Protein AF-A0A530B2F8-F1 (afdb_monomer_lite)

Foldseek 3Di:
DKFQWQDPPTDHLDDQDVVRDFAFAADAPPGQWTAGAPPPRLIIDGQQVDWDQQVNDTDRSVPDDPPSPHDHDDTDPDPPRQSVVNNRPRDPDDDDDDLDHDDPVVQVVQCVVPDDDEDEDPDDDDFFDADPPPFDWADDPPDQWTWHHYPNWIFTAHPVRNTGSGTDD

Radius of gyration: 18.22 Å; chains: 1; bounding box: 31×32×55 Å

Structure (mmCIF, N/CA/C/O backbone):
data_AF-A0A530B2F8-F1
#
_entry.id   AF-A0A530B2F8-F1
#
loop_
_atom_site.group_PDB
_atom_site.id
_atom_site.type_symbol
_atom_site.label_atom_id
_atom_site.label_alt_id
_atom_site.label_comp_id
_atom_site.label_asym_id
_atom_site.label_entity_id
_atom_site.label_seq_id
_atom_site.pdbx_PDB_ins_code
_atom_site.Cartn_x
_atom_site.Cartn_y
_atom_site.Cartn_z
_atom_site.occupancy
_atom_site.B_iso_or_equiv
_atom_site.auth_seq_id
_atom_site.auth_comp_id
_atom_site.auth_asym_id
_atom_site.auth_atom_id
_atom_site.pdbx_PDB_model_num
ATOM 1 N N . ASN A 1 1 ? -2.826 0.217 4.819 1.00 73.06 1 ASN A N 1
ATOM 2 C CA . ASN A 1 1 ? -1.470 0.459 4.272 1.00 73.06 1 ASN A CA 1
ATOM 3 C C . ASN A 1 1 ? -0.471 0.603 5.394 1.00 73.06 1 ASN A C 1
ATOM 5 O O . ASN A 1 1 ? -0.763 1.303 6.357 1.00 73.06 1 ASN A O 1
ATOM 9 N N . VAL A 1 2 ? 0.677 -0.047 5.237 1.00 79.38 2 VAL A N 1
ATOM 10 C CA . VAL A 1 2 ? 1.866 0.098 6.079 1.00 79.38 2 VAL A CA 1
ATOM 11 C C . VAL A 1 2 ? 2.827 1.036 5.356 1.00 79.38 2 VAL A C 1
ATOM 13 O O . VAL A 1 2 ? 3.087 0.851 4.167 1.00 79.38 2 VAL A O 1
ATOM 16 N N . ARG A 1 3 ? 3.315 2.070 6.037 1.00 80.12 3 ARG A N 1
ATOM 17 C CA . ARG A 1 3 ? 4.167 3.122 5.469 1.00 80.12 3 ARG A CA 1
ATOM 18 C C . ARG A 1 3 ? 5.559 3.123 6.082 1.00 80.12 3 ARG A C 1
ATOM 20 O O . ARG A 1 3 ? 5.728 2.692 7.218 1.00 80.12 3 ARG A O 1
ATOM 27 N N . ALA A 1 4 ? 6.529 3.657 5.344 1.00 73.75 4 ALA A N 1
ATOM 28 C CA . ALA A 1 4 ? 7.899 3.843 5.829 1.00 73.75 4 ALA A CA 1
ATOM 29 C C . ALA A 1 4 ? 7.992 4.844 6.997 1.00 73.75 4 ALA A C 1
ATOM 31 O O . ALA A 1 4 ? 8.970 4.837 7.735 1.00 73.75 4 ALA A O 1
ATOM 32 N N . GLY A 1 5 ? 6.973 5.687 7.189 1.00 76.25 5 GLY A N 1
ATOM 33 C CA . GLY A 1 5 ? 6.933 6.650 8.281 1.00 76.25 5 GLY A CA 1
ATOM 34 C C . GLY A 1 5 ? 5.542 7.226 8.561 1.00 76.25 5 GLY A C 1
ATOM 35 O O . GLY A 1 5 ? 4.568 6.890 7.873 1.00 76.25 5 GLY A O 1
ATOM 36 N N . PRO A 1 6 ? 5.438 8.068 9.603 1.00 77.56 6 PRO A N 1
ATOM 37 C CA . PRO A 1 6 ? 4.179 8.537 10.169 1.00 77.56 6 PRO A CA 1
ATOM 38 C C . PRO A 1 6 ? 3.566 9.703 9.376 1.00 77.56 6 PRO A C 1
ATOM 40 O O . PRO A 1 6 ? 3.510 10.841 9.842 1.00 77.56 6 PRO A O 1
ATOM 43 N N . GLY A 1 7 ? 3.075 9.434 8.166 1.00 73.38 7 GLY A N 1
ATOM 44 C CA . GLY A 1 7 ? 2.403 10.454 7.358 1.00 73.38 7 GLY A CA 1
ATOM 45 C C . GLY A 1 7 ? 2.037 10.005 5.940 1.00 73.38 7 GLY A C 1
ATOM 46 O O . GLY A 1 7 ? 2.553 9.001 5.446 1.00 73.38 7 GLY A O 1
ATOM 47 N N . PRO A 1 8 ? 1.146 10.740 5.253 1.00 69.94 8 PRO A N 1
ATOM 48 C CA . PRO A 1 8 ? 0.809 10.466 3.857 1.00 69.94 8 PRO A CA 1
ATOM 49 C C . PRO A 1 8 ? 1.986 10.682 2.894 1.00 69.94 8 PRO A C 1
ATOM 51 O O . PRO A 1 8 ? 2.025 10.023 1.859 1.00 69.94 8 PRO A O 1
ATOM 54 N N . GLN A 1 9 ? 2.950 11.545 3.242 1.00 64.06 9 GLN A N 1
ATOM 55 C CA . GLN A 1 9 ? 4.154 11.811 2.446 1.00 64.06 9 GLN A CA 1
ATOM 56 C C . GLN A 1 9 ? 5.116 10.618 2.376 1.00 64.06 9 GLN A C 1
ATOM 58 O O . GLN A 1 9 ? 5.962 10.556 1.490 1.00 64.06 9 GLN A O 1
ATOM 63 N N . TYR A 1 10 ? 4.991 9.666 3.301 1.00 67.50 10 TYR A N 1
ATOM 64 C CA . TYR A 1 10 ? 5.858 8.499 3.342 1.00 67.50 10 TYR A CA 1
ATOM 65 C C . TYR A 1 10 ? 5.355 7.419 2.386 1.00 67.50 10 TYR A C 1
ATOM 67 O O . TYR A 1 10 ? 4.144 7.155 2.342 1.00 67.50 10 TYR A O 1
ATOM 75 N N . PRO A 1 11 ? 6.256 6.730 1.667 1.00 58.34 11 PRO A N 1
ATOM 76 C CA . PRO A 1 11 ? 5.859 5.666 0.761 1.00 58.34 11 PRO A CA 1
ATOM 77 C C . PRO A 1 11 ? 5.170 4.524 1.514 1.00 58.34 11 PRO A C 1
ATOM 79 O O . PRO A 1 11 ? 5.503 4.202 2.658 1.00 58.34 11 PRO A O 1
ATOM 82 N N . VAL A 1 12 ? 4.202 3.892 0.850 1.00 69.56 12 VAL A N 1
ATOM 83 C CA . VAL A 1 12 ? 3.638 2.611 1.288 1.00 69.56 12 VAL A CA 1
ATOM 84 C C . VAL A 1 12 ? 4.695 1.528 1.062 1.00 69.56 12 VAL A C 1
ATOM 86 O O . VAL A 1 12 ? 5.196 1.388 -0.051 1.00 69.56 12 VAL A O 1
ATOM 89 N N . VAL A 1 13 ? 5.031 0.788 2.118 1.00 67.44 13 VAL A N 1
ATOM 90 C CA . VAL A 1 13 ? 6.022 -0.308 2.117 1.00 67.44 13 VAL A CA 1
ATOM 91 C C . VAL A 1 13 ? 5.372 -1.680 2.280 1.00 67.44 13 VAL A C 1
ATOM 93 O O . VAL A 1 13 ? 6.028 -2.703 2.137 1.00 67.44 13 VAL A O 1
ATOM 96 N N . GLY A 1 14 ? 4.069 -1.713 2.563 1.00 68.06 14 GLY A N 1
ATOM 97 C CA . GLY A 1 14 ? 3.320 -2.955 2.666 1.00 68.06 14 GLY A CA 1
ATOM 98 C C . GLY A 1 14 ? 1.830 -2.739 2.888 1.00 68.06 14 GLY A C 1
ATOM 99 O O . GLY A 1 14 ? 1.333 -1.615 3.022 1.00 68.06 14 GLY A O 1
ATOM 100 N N . VAL A 1 15 ? 1.099 -3.845 2.964 1.00 71.88 15 VAL A N 1
ATOM 101 C CA . VAL A 1 15 ? -0.332 -3.865 3.262 1.00 71.88 15 VAL A CA 1
ATOM 102 C C . VAL A 1 15 ? -0.570 -4.849 4.397 1.00 71.88 15 VAL A C 1
ATOM 104 O O . VAL A 1 15 ? -0.090 -5.976 4.356 1.00 71.88 15 VAL A O 1
ATOM 107 N N . LEU A 1 16 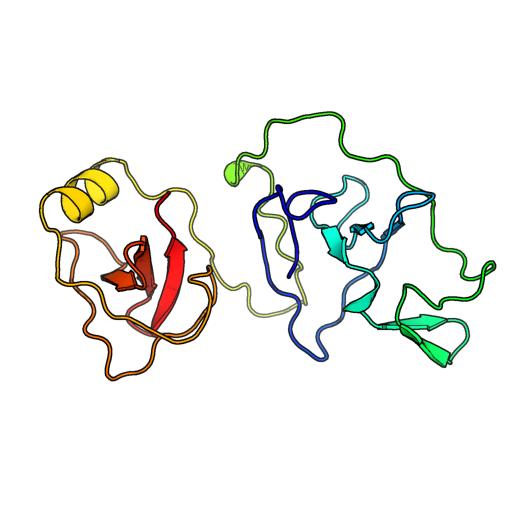? -1.319 -4.407 5.405 1.00 70.38 16 LEU A N 1
ATOM 108 C CA . LEU A 1 16 ? -1.905 -5.296 6.395 1.00 70.38 16 LEU A CA 1
ATOM 109 C C . LEU A 1 16 ? -3.285 -5.693 5.863 1.00 70.38 16 LEU A C 1
ATOM 111 O O . LEU A 1 16 ? -4.155 -4.826 5.749 1.00 70.38 16 LEU A O 1
ATOM 115 N N . ALA A 1 17 ? -3.460 -6.948 5.450 1.00 65.75 17 ALA A N 1
ATOM 116 C CA . ALA A 1 17 ? -4.748 -7.417 4.947 1.00 65.75 17 ALA A CA 1
ATOM 117 C C . ALA A 1 17 ? -5.804 -7.443 6.068 1.00 65.75 17 ALA A C 1
ATOM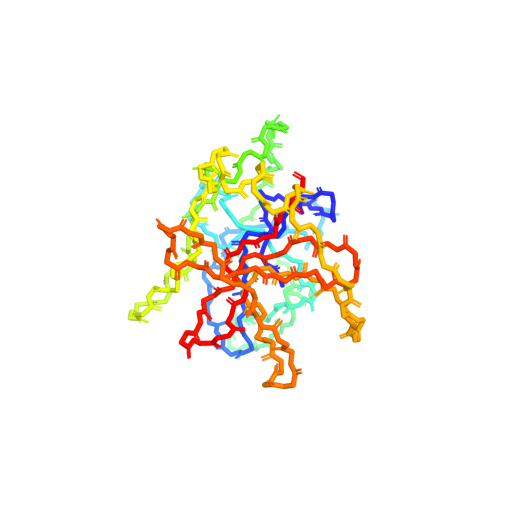 119 O O . ALA A 1 17 ? -5.478 -7.522 7.253 1.00 65.75 17 ALA A O 1
ATOM 120 N N . ALA A 1 18 ? -7.087 -7.385 5.709 1.00 67.31 18 ALA A N 1
ATOM 121 C CA . ALA A 1 18 ? -8.159 -7.513 6.691 1.00 67.31 18 ALA A CA 1
ATOM 122 C C . ALA A 1 18 ? -8.060 -8.872 7.410 1.00 67.31 18 ALA A C 1
ATOM 124 O O . ALA A 1 18 ? -7.951 -9.912 6.768 1.00 67.31 18 ALA A O 1
ATOM 125 N N . GLY A 1 19 ? -8.069 -8.856 8.744 1.00 67.62 19 GLY A N 1
ATOM 126 C CA . GLY A 1 19 ? -7.889 -10.056 9.569 1.00 67.62 19 GLY A CA 1
ATOM 127 C C . GLY A 1 19 ? -6.429 -10.465 9.801 1.00 67.62 19 GLY A C 1
ATOM 128 O O . GLY A 1 19 ? -6.163 -11.215 10.739 1.00 67.62 19 GLY A O 1
ATOM 129 N N . GLN A 1 20 ? -5.479 -9.930 9.028 1.00 68.50 20 GLN A N 1
ATOM 130 C CA . GLN A 1 20 ? -4.056 -10.123 9.291 1.00 68.50 20 GLN A CA 1
ATOM 131 C C . GLN A 1 20 ? -3.674 -9.409 10.590 1.00 68.50 20 GLN A C 1
ATOM 133 O O . GLN A 1 20 ? -4.022 -8.246 10.810 1.00 68.50 20 GLN A O 1
ATOM 138 N N . SER A 1 21 ? -2.960 -10.119 11.458 1.00 71.88 21 SER A N 1
ATOM 139 C CA . SER A 1 21 ? -2.490 -9.583 12.735 1.00 71.88 21 SER A CA 1
ATOM 140 C C . SER A 1 21 ? -1.078 -9.017 12.601 1.00 71.88 21 SER A C 1
ATOM 142 O O . SER A 1 21 ? -0.265 -9.520 11.829 1.00 71.88 21 SER A O 1
ATOM 144 N N . ALA A 1 22 ? -0.791 -7.968 13.365 1.00 78.06 22 ALA A N 1
ATOM 145 C CA . ALA A 1 22 ? 0.548 -7.427 13.557 1.00 78.06 22 ALA A CA 1
ATOM 146 C C . ALA A 1 22 ? 0.704 -6.972 15.006 1.00 78.06 22 ALA A C 1
ATOM 148 O O . ALA A 1 22 ? -0.272 -6.565 15.645 1.00 78.06 22 ALA A O 1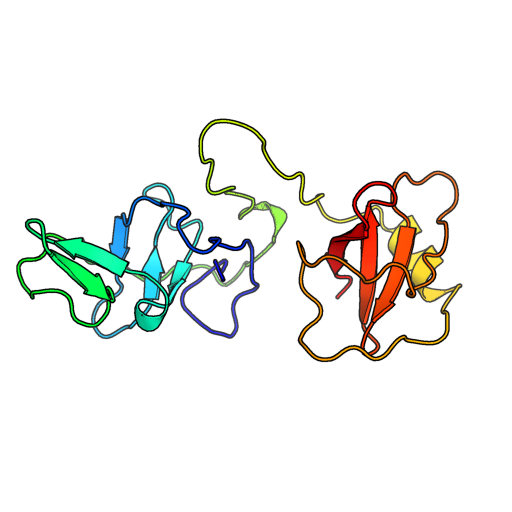
ATOM 149 N N . THR A 1 23 ? 1.932 -7.025 15.508 1.00 81.06 23 THR A N 1
ATOM 150 C CA . THR A 1 23 ? 2.261 -6.508 16.834 1.00 81.06 23 THR A CA 1
ATOM 151 C C . THR A 1 23 ? 2.269 -4.991 16.780 1.00 81.06 23 THR A C 1
ATOM 153 O O . THR A 1 23 ? 2.928 -4.408 15.931 1.00 81.06 23 THR A O 1
ATOM 156 N N . LEU A 1 24 ? 1.523 -4.344 17.670 1.00 82.50 24 LEU A N 1
ATOM 157 C CA . LEU A 1 24 ? 1.529 -2.895 17.814 1.00 82.50 24 LEU A CA 1
ATOM 158 C C . LEU A 1 24 ? 2.582 -2.511 18.854 1.00 82.50 24 LEU A C 1
ATOM 160 O O . LEU A 1 24 ? 2.420 -2.818 20.031 1.00 82.50 24 LEU A O 1
ATOM 164 N N . ASN A 1 25 ? 3.649 -1.842 18.425 1.00 81.56 25 ASN A N 1
ATOM 165 C CA . ASN A 1 25 ? 4.795 -1.567 19.293 1.00 81.56 25 ASN A CA 1
ATOM 166 C C . ASN A 1 25 ? 4.667 -0.223 20.017 1.00 81.56 25 AS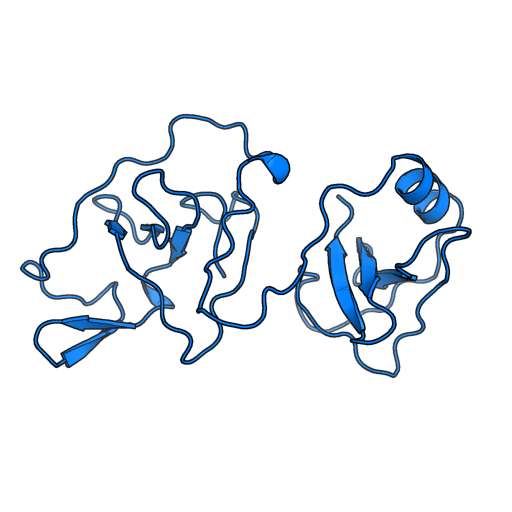N A C 1
ATOM 168 O O . ASN A 1 25 ? 5.113 -0.090 21.152 1.00 81.56 25 ASN A O 1
ATOM 172 N N . GLY A 1 26 ? 4.053 0.773 19.380 1.00 83.00 26 GLY A N 1
ATOM 173 C CA . GLY A 1 26 ? 3.866 2.085 19.989 1.00 83.00 26 GLY A CA 1
ATOM 174 C C . GLY A 1 26 ? 3.216 3.097 19.058 1.00 83.00 26 GLY A C 1
ATOM 175 O O . GLY A 1 26 ? 3.145 2.880 17.848 1.00 83.00 26 GLY A O 1
ATOM 176 N N . CYS A 1 27 ? 2.744 4.209 19.616 1.00 87.12 27 CYS A N 1
ATOM 177 C CA . CYS A 1 27 ? 2.148 5.315 18.865 1.00 87.12 27 CYS A CA 1
ATOM 178 C C . CYS A 1 27 ? 2.847 6.637 19.187 1.00 87.12 27 CYS A C 1
ATOM 180 O O . CYS A 1 27 ? 3.318 6.840 20.304 1.00 87.12 27 CYS A O 1
ATOM 182 N N . ILE A 1 28 ? 2.893 7.545 18.213 1.00 84.88 28 ILE A N 1
ATOM 183 C CA . ILE A 1 28 ? 3.417 8.897 18.440 1.00 84.88 28 ILE A CA 1
ATOM 184 C C . ILE A 1 28 ? 2.404 9.699 19.260 1.00 84.88 28 ILE A C 1
ATOM 186 O O . ILE A 1 28 ? 1.202 9.677 18.978 1.00 84.88 28 ILE A O 1
ATOM 190 N N . GLU A 1 29 ? 2.887 10.420 20.269 1.00 82.69 29 GLU A N 1
ATOM 191 C CA . GLU A 1 29 ? 2.053 11.293 21.097 1.00 82.69 29 GLU A CA 1
ATOM 192 C C . GLU A 1 29 ? 1.361 12.376 20.253 1.00 82.69 29 GLU A C 1
ATOM 194 O O . GLU A 1 29 ? 1.952 12.954 19.343 1.00 82.69 29 GLU A O 1
ATOM 199 N N . GLY A 1 30 ? 0.073 12.624 20.516 1.00 78.31 30 GLY A N 1
ATOM 200 C CA . GLY A 1 30 ? -0.722 13.607 19.766 1.00 78.31 30 GLY A CA 1
ATOM 201 C C . GLY A 1 30 ? -0.973 13.249 18.293 1.00 78.31 30 GLY A C 1
ATOM 202 O O . GLY A 1 30 ? -1.558 14.044 17.559 1.00 78.31 30 GLY A O 1
ATOM 203 N N . SER A 1 31 ? -0.564 12.058 17.851 1.00 84.50 31 SER A N 1
ATOM 204 C CA . SER A 1 31 ? -0.654 11.598 16.470 1.00 84.50 31 SER A CA 1
ATOM 205 C C . SER A 1 31 ? -1.475 10.314 16.358 1.00 84.50 31 SER A C 1
ATOM 207 O O . SER A 1 31 ? -1.637 9.543 17.302 1.00 84.50 31 SER A O 1
ATOM 209 N N . LYS A 1 32 ? -1.997 10.072 15.155 1.00 85.81 32 LYS A N 1
ATOM 210 C CA . LYS A 1 32 ? -2.720 8.843 14.792 1.00 85.81 32 LYS A CA 1
ATOM 211 C C . LYS A 1 32 ? -1.815 7.790 14.146 1.00 85.81 32 LYS A C 1
ATOM 213 O O . LYS A 1 32 ? -2.303 6.823 13.569 1.00 85.81 32 LYS A O 1
ATOM 218 N N . TRP A 1 33 ? -0.502 7.979 14.193 1.00 88.81 33 TRP A N 1
ATOM 219 C CA . TRP A 1 33 ? 0.458 7.041 13.622 1.00 88.81 33 TRP A CA 1
ATOM 220 C C . TRP A 1 33 ? 1.032 6.119 14.688 1.00 88.81 33 TRP A C 1
ATOM 222 O O . TRP A 1 33 ? 1.507 6.575 15.730 1.00 88.81 33 TRP A O 1
ATOM 232 N N . CYS A 1 34 ? 1.013 4.822 14.392 1.00 87.62 34 CYS A N 1
ATOM 233 C CA . CYS A 1 34 ? 1.573 3.788 15.248 1.00 87.62 34 CYS A CA 1
ATOM 234 C C . CYS A 1 34 ? 2.506 2.869 14.460 1.00 87.62 34 CYS A C 1
ATOM 236 O O . CYS A 1 34 ? 2.256 2.591 13.287 1.00 87.62 34 CYS A O 1
ATOM 238 N N . THR A 1 35 ? 3.568 2.392 15.105 1.00 85.75 35 THR A N 1
ATOM 239 C CA . THR A 1 35 ? 4.507 1.426 14.530 1.00 85.75 35 THR A CA 1
ATOM 240 C C . THR A 1 35 ? 4.067 -0.005 14.825 1.00 85.75 35 THR A C 1
ATOM 242 O O . THR A 1 35 ? 3.620 -0.306 15.935 1.00 85.75 35 THR A O 1
ATOM 245 N N . ILE A 1 36 ? 4.201 -0.880 13.828 1.00 79.75 36 ILE A N 1
ATOM 246 C CA . ILE A 1 36 ? 3.802 -2.295 13.899 1.00 79.75 36 ILE A CA 1
ATOM 247 C C . ILE A 1 36 ? 4.918 -3.294 13.547 1.00 79.75 36 ILE A C 1
ATOM 249 O O . ILE A 1 36 ? 4.662 -4.465 13.277 1.00 79.75 36 ILE A O 1
ATOM 253 N N . ALA A 1 37 ? 6.163 -2.822 13.507 1.00 70.50 37 ALA A N 1
ATOM 254 C CA . ALA A 1 37 ? 7.362 -3.647 13.358 1.00 70.50 37 ALA A CA 1
ATOM 255 C C . ALA A 1 37 ? 8.239 -3.535 14.617 1.00 70.50 37 ALA A C 1
ATOM 257 O O . ALA A 1 37 ? 7.971 -2.678 15.461 1.00 70.50 37 ALA A O 1
ATOM 258 N N . GLU A 1 38 ? 9.295 -4.360 14.702 1.00 49.66 38 GLU A N 1
ATOM 259 C CA . GLU A 1 38 ? 10.386 -4.307 15.700 1.00 49.66 38 GLU A CA 1
ATOM 260 C C . GLU A 1 38 ? 10.764 -2.871 16.111 1.00 49.66 38 GLU A C 1
ATOM 262 O O . GLU A 1 38 ? 10.604 -1.933 15.326 1.00 49.66 38 GLU A O 1
ATOM 267 N N . ALA A 1 39 ? 11.320 -2.712 17.320 1.00 40.34 39 ALA A N 1
ATOM 268 C CA . ALA A 1 39 ? 11.543 -1.443 18.040 1.00 40.34 39 ALA A CA 1
ATOM 269 C C . ALA A 1 39 ? 12.220 -0.286 17.256 1.00 40.34 39 ALA A C 1
ATOM 271 O O . ALA A 1 39 ? 12.248 0.840 17.740 1.00 40.34 39 ALA A O 1
ATOM 272 N N . GLY A 1 40 ? 12.721 -0.532 16.042 1.00 47.88 40 GLY A N 1
ATOM 273 C CA . GLY A 1 40 ? 13.234 0.465 15.100 1.00 47.88 40 GLY A CA 1
ATOM 274 C C . GLY A 1 40 ? 12.216 1.106 14.138 1.00 47.88 40 GLY A C 1
ATOM 275 O O . GLY A 1 40 ? 12.643 1.828 13.245 1.00 47.88 40 GLY A O 1
ATOM 276 N N . GLY A 1 41 ? 10.902 0.864 14.245 1.00 54.34 41 GLY A N 1
ATOM 277 C CA . GLY A 1 41 ? 9.911 1.686 13.522 1.00 54.34 41 GLY A CA 1
ATOM 278 C C . GLY A 1 41 ? 9.836 1.455 12.007 1.00 54.34 41 GLY A C 1
ATOM 279 O O . GLY A 1 41 ? 9.590 2.387 11.245 1.00 54.34 41 GLY A O 1
ATOM 280 N N . LYS A 1 42 ? 10.058 0.218 11.547 1.00 66.06 42 LYS A N 1
ATOM 281 C CA . LYS A 1 42 ? 10.160 -0.114 10.110 1.00 66.06 42 LYS A CA 1
ATOM 282 C C . LYS A 1 42 ? 8.826 -0.129 9.351 1.00 66.06 42 LYS A C 1
ATOM 284 O O . LYS A 1 42 ? 8.817 -0.329 8.141 1.00 66.06 42 LYS A O 1
ATOM 289 N N . GLY A 1 43 ? 7.706 0.074 10.042 1.00 78.00 43 GLY A N 1
ATOM 290 C CA . GLY A 1 43 ? 6.384 0.070 9.431 1.00 78.00 43 GLY A CA 1
ATOM 291 C C . GLY A 1 43 ? 5.367 0.819 10.275 1.00 78.00 43 GLY A C 1
ATOM 292 O O . GLY A 1 43 ? 5.194 0.523 11.455 1.00 78.00 43 GLY A O 1
ATOM 293 N N . TRP A 1 44 ? 4.679 1.766 9.647 1.00 85.00 44 TRP A N 1
ATOM 294 C CA . TRP A 1 44 ? 3.734 2.673 10.283 1.00 85.00 44 TRP A CA 1
ATOM 295 C C . TRP A 1 44 ? 2.331 2.483 9.729 1.00 85.00 44 TRP A C 1
ATOM 297 O O . TRP A 1 44 ? 2.126 2.412 8.517 1.00 85.00 44 TRP A O 1
ATOM 307 N N . VAL A 1 45 ? 1.345 2.449 10.612 1.00 88.38 45 VAL A N 1
ATOM 308 C CA . VAL A 1 45 ? -0.071 2.387 10.256 1.00 88.38 45 VAL A CA 1
ATOM 309 C C . VAL A 1 45 ? -0.832 3.529 10.889 1.00 88.38 45 VAL A C 1
ATOM 311 O O . VAL A 1 45 ? -0.482 4.043 11.953 1.00 88.38 45 VAL A O 1
ATOM 314 N N . TYR A 1 46 ? -1.904 3.907 10.208 1.00 88.44 46 TYR A N 1
ATOM 315 C CA . TYR A 1 46 ? -2.846 4.879 10.718 1.00 88.44 46 TYR A CA 1
ATOM 316 C C . TYR A 1 46 ? -3.839 4.180 11.648 1.00 88.44 46 TYR A C 1
ATOM 318 O O . TYR A 1 46 ? -4.484 3.206 11.254 1.00 88.44 46 TYR A O 1
ATOM 326 N N . SER A 1 47 ? -3.957 4.669 12.880 1.00 86.69 47 SER A N 1
ATOM 327 C CA . SER A 1 47 ? -4.679 4.012 13.972 1.00 86.69 47 SER A CA 1
ATOM 328 C C . SER A 1 47 ? -6.184 3.864 13.731 1.00 86.69 47 SER A C 1
ATOM 330 O O . SER A 1 47 ? -6.810 3.034 14.384 1.00 86.69 47 SER A O 1
ATOM 332 N N . ASP A 1 48 ? -6.765 4.618 12.790 1.00 84.94 48 ASP A N 1
ATOM 333 C CA . ASP A 1 48 ? -8.179 4.483 12.403 1.00 84.94 48 ASP A CA 1
ATOM 334 C C . ASP A 1 48 ? -8.450 3.235 11.546 1.00 84.94 48 ASP A C 1
ATOM 336 O O . ASP A 1 48 ? -9.593 2.795 11.450 1.00 84.94 48 ASP A O 1
ATOM 340 N N . TYR A 1 49 ? -7.417 2.647 10.935 1.00 80.62 49 TYR A N 1
ATOM 341 C CA . TYR A 1 49 ? -7.553 1.499 10.030 1.00 80.62 49 TYR A CA 1
ATOM 342 C C . TYR A 1 49 ? -7.205 0.160 10.675 1.00 80.62 49 TYR A C 1
ATOM 344 O O . TYR A 1 49 ? -7.286 -0.876 10.018 1.00 80.62 49 TYR A O 1
ATOM 352 N N . VAL A 1 50 ? -6.804 0.167 11.944 1.00 84.75 50 VAL A N 1
ATOM 353 C CA . VAL A 1 50 ? -6.407 -1.035 12.676 1.00 84.75 50 VAL A CA 1
ATOM 354 C C . VAL A 1 50 ? -7.206 -1.159 13.963 1.00 84.75 50 VAL A C 1
ATOM 356 O O . VAL A 1 50 ? -7.495 -0.176 14.647 1.00 84.75 50 VAL A O 1
ATOM 359 N N . THR A 1 51 ? -7.563 -2.394 14.299 1.00 82.94 51 THR A N 1
ATOM 360 C CA . THR A 1 51 ? -8.213 -2.737 15.566 1.00 82.94 51 THR A CA 1
ATOM 361 C C . THR A 1 51 ? -7.244 -3.516 16.439 1.00 82.94 51 THR A C 1
ATOM 363 O O . THR A 1 51 ? -6.639 -4.469 15.948 1.00 82.94 51 THR A O 1
ATOM 366 N N . GLY A 1 52 ? -7.138 -3.147 17.711 1.00 82.06 52 GLY A N 1
ATOM 367 C CA . GLY A 1 52 ? -6.405 -3.900 18.726 1.00 82.06 52 GLY A CA 1
ATOM 368 C C . GLY A 1 52 ? -7.364 -4.559 19.711 1.00 82.06 52 GLY A C 1
ATOM 369 O O . GLY A 1 52 ? -8.502 -4.110 19.863 1.00 82.06 52 GLY A O 1
ATOM 370 N N . ASP A 1 53 ? -6.904 -5.625 20.359 1.00 80.38 53 ASP A N 1
ATOM 371 C CA . ASP A 1 53 ? -7.552 -6.146 21.560 1.00 80.38 53 ASP A CA 1
ATOM 372 C C . ASP A 1 53 ? -6.983 -5.422 22.781 1.00 80.38 53 ASP A C 1
ATOM 374 O O . ASP A 1 53 ? -5.770 -5.405 22.989 1.00 80.38 53 ASP A O 1
ATOM 378 N N . PHE A 1 54 ? -7.858 -4.794 23.558 1.00 80.75 54 PHE A N 1
ATOM 379 C CA . PHE A 1 54 ? -7.489 -4.080 24.773 1.00 80.75 54 PHE A CA 1
ATOM 380 C C . PHE A 1 54 ? -8.348 -4.611 25.913 1.00 80.75 54 PHE A C 1
ATOM 382 O O . PHE A 1 54 ? -9.539 -4.308 25.994 1.00 80.75 54 PHE A O 1
ATOM 389 N N . GLY A 1 55 ? -7.759 -5.460 26.758 1.00 75.75 55 GLY A N 1
ATOM 390 C CA . GLY A 1 55 ? -8.474 -6.090 27.869 1.00 75.75 55 GLY A CA 1
ATOM 391 C C . GLY A 1 55 ? -9.646 -6.972 27.419 1.00 75.75 55 GLY A C 1
ATOM 392 O O . GLY A 1 55 ? -10.686 -6.968 28.074 1.00 75.75 55 GLY A O 1
ATOM 393 N N . GLY A 1 56 ? -9.520 -7.679 26.287 1.00 78.56 56 GLY A N 1
ATOM 394 C CA . GLY A 1 56 ? -10.566 -8.546 25.729 1.00 78.56 56 GLY A CA 1
ATOM 395 C C . GLY A 1 56 ? -11.628 -7.822 24.894 1.00 78.56 56 GLY A C 1
ATOM 396 O O . GLY A 1 56 ? -12.585 -8.447 24.437 1.00 78.56 56 GLY A O 1
ATOM 397 N N . SER A 1 57 ? -11.492 -6.505 24.703 1.00 78.00 57 SER A N 1
ATOM 398 C CA . SER A 1 57 ? -12.349 -5.718 23.815 1.00 78.00 57 SER A CA 1
ATOM 399 C C . SER A 1 57 ? -11.608 -5.351 22.535 1.00 78.00 57 SER A C 1
ATOM 401 O O . SER A 1 57 ? -10.615 -4.619 22.565 1.00 78.00 57 SER A O 1
ATOM 403 N N . ARG A 1 58 ? -12.134 -5.792 21.387 1.00 80.88 58 ARG A N 1
ATOM 404 C CA . ARG A 1 58 ? -11.621 -5.381 20.076 1.00 80.88 58 ARG A CA 1
ATOM 405 C C . ARG A 1 58 ? -12.137 -3.990 19.719 1.00 80.88 58 ARG A C 1
ATOM 407 O O . ARG A 1 58 ? -13.312 -3.825 19.397 1.00 80.88 58 ARG A O 1
ATOM 414 N N . VAL A 1 59 ? -11.252 -2.995 19.722 1.00 86.12 59 VAL A N 1
ATOM 415 C CA . VAL A 1 59 ? -11.579 -1.609 19.350 1.00 86.12 59 VAL A CA 1
ATOM 416 C C . VAL A 1 59 ? -10.562 -1.033 18.372 1.00 86.12 59 VAL A C 1
ATOM 418 O O . VAL A 1 59 ? -9.422 -1.486 18.280 1.00 86.12 59 VAL A O 1
ATOM 421 N N . VAL A 1 60 ? -10.979 -0.017 17.614 1.00 86.25 60 VAL A N 1
ATOM 422 C CA . VAL A 1 60 ? -10.078 0.753 16.742 1.00 86.25 60 VAL A CA 1
ATOM 423 C C . VAL A 1 60 ? -8.999 1.409 17.599 1.00 86.25 60 VAL A C 1
ATOM 425 O O . VAL A 1 60 ? -9.318 2.024 18.616 1.00 86.25 60 VAL A O 1
ATOM 428 N N . VAL A 1 61 ? -7.735 1.317 17.181 1.00 85.25 61 VAL A N 1
ATOM 429 C CA . VAL A 1 61 ? -6.579 1.764 17.979 1.00 85.25 61 VAL A CA 1
ATOM 430 C C . VAL A 1 61 ? -6.670 3.249 18.348 1.00 85.25 61 VAL A C 1
ATOM 432 O O . VAL A 1 61 ? -6.219 3.638 19.421 1.00 85.25 61 VAL A O 1
ATOM 435 N N . THR A 1 62 ? -7.298 4.095 17.527 1.00 83.31 62 THR A N 1
ATOM 436 C CA . THR A 1 62 ? -7.549 5.512 17.868 1.00 83.31 62 THR A CA 1
ATOM 437 C C . THR A 1 62 ? -8.468 5.701 19.078 1.00 83.31 62 THR A C 1
ATOM 439 O O . THR A 1 62 ? -8.335 6.683 19.797 1.00 83.31 62 THR A O 1
ATOM 442 N N . ARG A 1 63 ? -9.412 4.782 19.306 1.00 83.25 63 ARG A N 1
ATOM 443 C CA . ARG A 1 63 ? -10.412 4.845 20.390 1.00 83.25 63 ARG A CA 1
ATOM 444 C C . ARG A 1 63 ? -10.019 4.003 21.601 1.00 83.25 63 ARG A C 1
ATOM 446 O O . ARG A 1 63 ? -10.866 3.691 22.434 1.00 83.25 63 ARG A O 1
ATOM 453 N N . ARG A 1 64 ? -8.758 3.582 21.659 1.00 82.31 64 ARG A N 1
ATOM 454 C CA . ARG A 1 64 ? -8.236 2.767 22.751 1.00 82.31 64 ARG A CA 1
ATOM 455 C C . ARG A 1 64 ? -8.394 3.475 24.107 1.00 82.31 64 ARG A C 1
ATOM 457 O O . ARG A 1 64 ? -8.320 4.706 24.155 1.00 82.31 64 ARG A O 1
ATOM 464 N N . PRO A 1 65 ? -8.539 2.713 25.200 1.00 76.88 65 PRO A N 1
ATOM 465 C CA . PRO A 1 65 ? -8.418 3.243 26.554 1.00 76.88 65 PRO A CA 1
ATOM 466 C C . PRO A 1 65 ? -7.061 3.926 26.789 1.00 76.88 65 PRO A C 1
ATOM 468 O O . PRO A 1 65 ? -6.052 3.544 26.193 1.00 76.88 65 PRO A O 1
ATOM 471 N N . ALA A 1 66 ? -7.018 4.935 27.661 1.00 73.94 66 ALA A N 1
ATOM 472 C CA . ALA A 1 66 ? -5.774 5.648 27.977 1.00 73.94 66 ALA A CA 1
ATOM 473 C C . ALA A 1 66 ? -4.751 4.757 28.710 1.00 73.94 66 ALA A C 1
ATOM 475 O O . ALA A 1 66 ? -3.547 4.953 28.584 1.00 73.94 66 ALA A O 1
ATOM 476 N N . ASP A 1 67 ? -5.234 3.747 29.428 1.00 74.81 67 ASP A N 1
ATOM 477 C CA . ASP A 1 67 ? -4.474 2.734 30.158 1.00 74.81 67 ASP A CA 1
ATOM 478 C C . ASP A 1 67 ? -4.155 1.485 29.315 1.00 74.81 67 ASP A C 1
ATOM 480 O O . ASP A 1 67 ? -3.675 0.487 29.843 1.00 74.81 67 ASP A O 1
ATOM 484 N N . ALA A 1 68 ? -4.343 1.543 27.991 1.00 77.94 68 ALA A N 1
ATOM 485 C CA . ALA A 1 68 ? -4.101 0.439 27.056 1.00 77.94 68 ALA A CA 1
ATOM 486 C C . ALA A 1 68 ? -2.642 -0.072 26.985 1.00 77.94 68 ALA A C 1
ATOM 488 O O . ALA A 1 68 ? -2.349 -0.953 26.179 1.00 77.94 68 ALA A O 1
ATOM 489 N N . GLY A 1 69 ? -1.714 0.488 27.767 1.00 76.19 69 GLY A N 1
ATOM 490 C CA . GLY A 1 69 ? -0.326 0.021 27.854 1.00 76.19 69 GLY A CA 1
ATOM 491 C C . GLY A 1 69 ? 0.500 0.195 26.575 1.00 76.19 69 GLY A C 1
ATOM 492 O O . GLY A 1 69 ? 1.563 -0.406 26.453 1.00 76.19 69 GLY A O 1
ATOM 493 N N . ILE A 1 70 ? 0.035 0.999 25.613 1.00 78.62 70 ILE A N 1
ATOM 494 C CA . ILE A 1 70 ? 0.774 1.254 24.372 1.00 78.62 70 ILE A CA 1
ATOM 495 C C . ILE A 1 70 ? 1.926 2.218 24.647 1.00 78.62 70 ILE A C 1
ATOM 497 O O . ILE A 1 70 ? 1.707 3.313 25.166 1.00 78.62 70 ILE A O 1
ATOM 501 N N . ALA A 1 71 ? 3.137 1.847 24.231 1.00 80.94 71 ALA A N 1
ATOM 502 C CA . ALA A 1 71 ? 4.298 2.718 24.344 1.00 80.94 71 ALA A CA 1
ATOM 503 C C . ALA A 1 71 ? 4.143 3.995 23.500 1.00 80.94 71 ALA A C 1
ATOM 505 O O . ALA A 1 71 ? 3.638 3.971 22.373 1.00 80.94 71 ALA A O 1
ATOM 506 N N . VAL A 1 72 ? 4.634 5.111 24.034 1.00 81.94 72 VAL A N 1
ATOM 507 C CA . VAL A 1 72 ? 4.802 6.348 23.270 1.00 81.94 72 VAL A CA 1
ATOM 508 C C . VAL A 1 72 ? 6.154 6.298 22.565 1.00 81.94 72 VAL A C 1
ATOM 510 O O . VAL A 1 72 ? 7.175 6.060 23.207 1.00 81.94 72 VAL A O 1
ATOM 513 N N . VAL A 1 73 ? 6.164 6.509 21.249 1.00 77.44 73 VAL A N 1
ATOM 514 C CA . VAL A 1 73 ? 7.387 6.503 20.429 1.00 77.44 73 VAL A CA 1
ATOM 515 C C . VAL A 1 73 ? 7.610 7.856 19.760 1.00 77.44 73 VAL A C 1
ATOM 517 O O . VAL A 1 73 ? 6.657 8.572 19.455 1.00 77.44 73 VAL A O 1
ATOM 520 N N . ALA A 1 74 ? 8.870 8.201 19.509 1.00 70.06 74 ALA A N 1
ATOM 521 C CA . ALA A 1 74 ? 9.224 9.384 18.733 1.00 70.06 74 ALA A CA 1
ATOM 522 C C . ALA A 1 74 ? 9.064 9.124 17.220 1.00 70.06 74 ALA A C 1
ATOM 524 O O . ALA A 1 74 ? 9.207 7.978 16.776 1.00 70.06 74 ALA A O 1
ATOM 525 N N . PRO A 1 75 ? 8.775 10.159 16.409 1.00 65.06 75 PRO A N 1
ATOM 526 C CA . PRO A 1 75 ? 8.857 10.043 14.959 1.00 65.06 75 PRO A CA 1
ATOM 527 C C . PRO A 1 75 ? 10.303 9.752 14.508 1.00 65.06 75 PRO A C 1
ATOM 529 O O . PRO A 1 75 ? 11.246 10.121 15.212 1.00 65.06 75 PRO A O 1
ATOM 532 N N . PRO A 1 76 ? 10.496 9.122 13.334 1.00 64.25 76 PRO A N 1
ATOM 533 C CA . PRO A 1 76 ? 11.822 8.952 12.746 1.00 64.25 76 PRO A CA 1
ATOM 534 C C . PRO A 1 76 ? 12.491 10.314 12.517 1.00 64.25 76 PRO A C 1
ATOM 536 O O . PRO A 1 76 ? 11.825 11.252 12.083 1.00 64.25 76 PRO A O 1
ATOM 539 N N . THR A 1 77 ? 13.794 10.415 12.787 1.00 56.75 77 THR A N 1
ATOM 540 C CA . THR A 1 77 ? 14.581 11.650 12.596 1.00 56.75 77 THR A CA 1
ATOM 541 C C . THR A 1 77 ? 15.169 11.794 11.196 1.00 56.75 77 THR A C 1
ATOM 543 O O . THR A 1 77 ? 15.600 12.886 10.839 1.00 56.75 77 THR A O 1
ATOM 546 N N . ASP A 1 78 ? 15.191 10.713 10.415 1.00 50.22 78 ASP A N 1
ATOM 547 C CA . ASP A 1 78 ? 15.850 10.683 9.113 1.00 50.22 78 ASP A CA 1
ATOM 548 C C . ASP A 1 78 ? 14.815 10.802 7.983 1.00 50.22 78 ASP A C 1
ATOM 550 O O . ASP A 1 78 ? 13.829 10.063 7.945 1.00 50.22 78 ASP A O 1
ATOM 554 N N . ASP A 1 79 ? 15.062 11.720 7.041 1.00 41.59 79 ASP A N 1
ATOM 555 C CA . ASP A 1 79 ? 14.249 11.946 5.830 1.00 41.59 79 ASP A CA 1
ATOM 556 C C . ASP A 1 79 ? 14.616 10.998 4.667 1.00 41.59 79 ASP A C 1
ATOM 558 O O . ASP A 1 79 ? 14.060 11.068 3.566 1.00 41.59 79 ASP A O 1
ATOM 562 N N . VAL A 1 80 ? 15.576 10.092 4.886 1.00 40.06 80 VAL A N 1
ATOM 563 C CA . VAL A 1 80 ? 16.073 9.154 3.872 1.00 40.06 80 VAL A CA 1
ATOM 564 C C . VAL A 1 80 ? 15.176 7.915 3.832 1.00 40.06 80 VAL A C 1
ATOM 566 O O . VAL A 1 80 ? 15.484 6.857 4.374 1.00 40.06 80 VAL A O 1
ATOM 569 N N . TYR A 1 81 ? 14.038 8.044 3.152 1.00 46.78 81 TYR A N 1
ATOM 570 C CA . TYR A 1 81 ? 13.090 6.948 2.924 1.00 46.78 81 TYR A CA 1
ATOM 571 C C . TYR A 1 81 ? 13.471 6.140 1.683 1.00 46.78 81 TYR A C 1
ATOM 573 O O . TYR A 1 81 ? 12.714 6.071 0.713 1.00 46.78 81 TYR A O 1
ATOM 581 N N . THR A 1 82 ? 14.666 5.540 1.673 1.00 37.03 82 THR A N 1
ATOM 582 C CA . THR A 1 82 ? 14.990 4.566 0.626 1.00 37.03 82 THR A CA 1
ATOM 583 C C . THR A 1 82 ? 14.256 3.268 0.933 1.00 37.03 82 THR A C 1
ATOM 585 O O . THR A 1 82 ? 14.338 2.712 2.030 1.00 37.03 82 THR A O 1
ATOM 588 N N . THR A 1 83 ? 13.516 2.770 -0.054 1.00 40.41 83 THR A N 1
ATOM 589 C CA . THR A 1 83 ? 12.805 1.490 0.018 1.00 40.41 83 THR A CA 1
ATOM 590 C C . THR A 1 83 ? 13.741 0.327 0.389 1.00 40.41 83 THR A C 1
ATOM 592 O O . THR A 1 83 ? 13.274 -0.658 0.946 1.00 40.41 83 THR A O 1
ATOM 595 N N . ASP A 1 84 ? 15.054 0.475 0.167 1.00 40.06 84 ASP A N 1
ATOM 596 C CA . ASP A 1 84 ? 16.097 -0.510 0.490 1.00 40.06 84 ASP A CA 1
ATOM 597 C C . ASP A 1 84 ? 16.316 -0.729 2.002 1.00 40.06 84 ASP A C 1
ATOM 599 O O . ASP A 1 84 ? 16.783 -1.792 2.399 1.00 40.06 84 ASP A O 1
ATOM 603 N N . THR A 1 85 ? 15.954 0.231 2.866 1.00 38.69 85 THR A N 1
ATOM 604 C CA . THR A 1 85 ? 16.117 0.101 4.335 1.00 38.69 85 THR A CA 1
ATOM 605 C C . THR A 1 85 ? 14.838 -0.398 5.031 1.00 38.69 85 THR A C 1
ATOM 607 O O . THR A 1 85 ? 14.882 -0.923 6.148 1.00 38.69 85 THR A O 1
ATOM 610 N N . TYR A 1 86 ? 13.684 -0.275 4.363 1.00 39.78 86 TYR A N 1
ATOM 611 C CA . TYR A 1 86 ? 12.346 -0.505 4.928 1.00 39.78 86 TYR A CA 1
ATOM 612 C C . TYR A 1 86 ? 11.632 -1.748 4.375 1.00 39.78 86 TYR A C 1
ATOM 614 O O . TYR A 1 86 ? 10.421 -1.886 4.547 1.00 39.78 86 TYR A O 1
ATOM 622 N N . THR A 1 87 ? 12.358 -2.714 3.804 1.00 40.41 87 THR A N 1
ATOM 623 C CA . THR A 1 87 ? 11.838 -4.065 3.506 1.00 40.41 87 THR A CA 1
ATOM 624 C C . THR A 1 87 ? 11.640 -4.901 4.782 1.00 40.41 87 THR A C 1
ATOM 626 O O . THR A 1 87 ? 11.979 -6.082 4.843 1.00 40.41 87 THR A O 1
ATOM 629 N N . GLY A 1 88 ? 11.109 -4.290 5.844 1.00 40.62 88 GLY A N 1
ATOM 630 C CA . GLY A 1 88 ? 10.588 -4.996 7.003 1.00 40.62 88 GLY A CA 1
ATOM 631 C C . GLY A 1 88 ? 9.228 -5.566 6.639 1.00 40.62 88 GLY A C 1
ATOM 632 O O . GLY A 1 88 ? 8.203 -4.965 6.952 1.00 40.62 88 GLY A O 1
ATOM 633 N N . ALA A 1 89 ? 9.224 -6.699 5.938 1.00 38.19 89 ALA A N 1
ATOM 634 C CA . ALA A 1 89 ? 8.023 -7.500 5.778 1.00 38.19 89 ALA A CA 1
ATOM 635 C C . ALA A 1 89 ? 7.396 -7.717 7.164 1.00 38.19 89 ALA A C 1
ATOM 637 O O . ALA A 1 89 ? 8.083 -8.101 8.112 1.00 38.19 89 ALA A O 1
ATOM 638 N N . ILE A 1 90 ? 6.097 -7.454 7.298 1.00 39.22 90 ILE A N 1
ATOM 639 C CA . ILE A 1 90 ? 5.347 -7.925 8.460 1.00 39.22 90 ILE A CA 1
ATOM 640 C C . ILE A 1 90 ? 5.168 -9.415 8.236 1.00 39.22 90 ILE A C 1
ATOM 642 O O . ILE A 1 90 ? 4.243 -9.844 7.550 1.00 39.22 90 ILE A O 1
ATOM 646 N N . VAL A 1 91 ? 6.132 -10.183 8.732 1.00 42.62 91 VAL A N 1
ATOM 647 C CA . VAL A 1 91 ? 6.146 -11.633 8.606 1.00 42.62 91 VAL A CA 1
ATOM 648 C C . VAL A 1 91 ? 5.061 -12.171 9.537 1.00 42.62 91 VAL A C 1
ATOM 650 O O . VAL A 1 91 ? 5.244 -12.255 10.748 1.00 42.62 91 VAL A O 1
ATOM 653 N N . SER A 1 92 ? 3.893 -12.485 8.977 1.00 37.56 92 SER A N 1
ATOM 654 C CA . SER A 1 92 ? 3.135 -13.622 9.492 1.00 37.56 92 SER A CA 1
ATOM 655 C C . SER A 1 92 ? 3.901 -14.855 9.043 1.00 37.56 92 SER A C 1
ATOM 657 O O . SER A 1 92 ? 4.320 -14.932 7.891 1.00 37.56 92 SER A O 1
ATOM 659 N N . ASN A 1 93 ? 4.183 -15.747 9.981 1.00 42.44 93 ASN A N 1
ATOM 660 C CA . ASN A 1 93 ? 4.882 -16.988 9.691 1.00 42.44 93 ASN A CA 1
ATOM 661 C C . ASN A 1 93 ? 4.108 -17.736 8.586 1.00 42.44 93 ASN A C 1
ATOM 663 O O . ASN A 1 93 ? 2.891 -17.877 8.701 1.00 42.44 93 ASN A O 1
ATOM 667 N N . ASP A 1 94 ? 4.855 -18.160 7.566 1.00 38.44 94 ASP A N 1
ATOM 668 C CA . ASP A 1 94 ? 4.472 -18.795 6.296 1.00 38.44 94 ASP A CA 1
ATOM 669 C C . ASP A 1 94 ? 3.968 -17.875 5.155 1.00 38.44 94 ASP A C 1
ATOM 671 O O . ASP A 1 94 ? 2.947 -17.198 5.240 1.00 38.44 94 ASP A O 1
ATOM 675 N N . ASP A 1 95 ? 4.742 -17.914 4.058 1.00 37.44 95 ASP A N 1
ATOM 676 C CA . ASP A 1 95 ? 4.563 -17.316 2.722 1.00 37.44 95 ASP A CA 1
ATOM 677 C C . ASP A 1 95 ? 4.840 -15.807 2.545 1.00 37.44 95 ASP A C 1
ATOM 679 O O . ASP A 1 95 ? 3.966 -14.973 2.296 1.00 37.44 95 ASP A O 1
ATOM 683 N N . ALA A 1 96 ? 6.132 -15.460 2.582 1.00 39.97 96 ALA A N 1
ATOM 684 C CA . ALA A 1 96 ? 6.658 -14.155 2.188 1.00 39.97 96 ALA A CA 1
ATOM 685 C C . ALA A 1 96 ? 6.321 -13.809 0.720 1.00 39.97 96 ALA A C 1
ATOM 687 O O . ALA A 1 96 ? 6.748 -14.482 -0.215 1.00 39.97 96 ALA A O 1
ATOM 688 N N . ILE A 1 97 ? 5.596 -12.708 0.512 1.00 34.62 97 ILE A N 1
ATOM 689 C CA . ILE A 1 97 ? 5.371 -12.118 -0.814 1.00 34.62 97 ILE A CA 1
ATOM 690 C C . ILE A 1 97 ? 6.618 -11.293 -1.175 1.00 34.62 97 ILE A C 1
ATOM 692 O O . ILE A 1 97 ? 6.858 -10.249 -0.567 1.00 34.62 97 ILE A O 1
ATOM 696 N N . GLU A 1 98 ? 7.411 -11.744 -2.153 1.00 37.97 98 GLU A N 1
ATOM 697 C CA . GLU A 1 98 ? 8.583 -11.018 -2.670 1.00 37.97 98 GLU A CA 1
ATOM 698 C C . GLU A 1 98 ? 8.164 -9.714 -3.383 1.00 37.97 98 GLU A C 1
ATOM 700 O O . GLU A 1 98 ? 7.911 -9.686 -4.588 1.00 37.97 98 GLU A O 1
ATOM 705 N N . SER A 1 99 ? 8.119 -8.590 -2.661 1.00 44.31 99 SER A N 1
ATOM 706 C CA . SER A 1 99 ? 8.340 -7.285 -3.291 1.00 44.31 99 SER A CA 1
ATOM 707 C C . SER A 1 99 ? 9.811 -7.208 -3.686 1.00 44.31 99 SER A C 1
ATOM 709 O O . SER A 1 99 ? 10.683 -7.306 -2.819 1.00 44.31 99 SER A O 1
ATOM 711 N N . ILE A 1 100 ? 10.103 -7.054 -4.973 1.00 45.34 100 ILE A N 1
ATOM 712 C CA . ILE A 1 100 ? 11.493 -6.955 -5.417 1.00 45.34 100 ILE A CA 1
ATOM 713 C C . ILE A 1 100 ? 12.115 -5.620 -5.011 1.00 45.34 100 ILE A C 1
ATOM 715 O O . ILE A 1 100 ? 11.434 -4.594 -4.945 1.00 45.34 100 ILE A O 1
ATOM 719 N N . GLY A 1 101 ? 13.430 -5.635 -4.781 1.00 50.09 101 GLY A N 1
ATOM 720 C CA . GLY A 1 101 ? 14.230 -4.412 -4.723 1.00 50.09 101 GLY A CA 1
ATOM 721 C C . GLY A 1 101 ? 14.170 -3.631 -6.042 1.00 50.09 101 GLY A C 1
ATOM 722 O O . GLY A 1 101 ? 13.588 -4.092 -7.028 1.00 50.09 101 GLY A O 1
ATOM 723 N N . ARG A 1 102 ? 14.775 -2.435 -6.068 1.00 55.22 102 ARG A N 1
ATOM 724 C CA . ARG A 1 102 ? 14.838 -1.590 -7.273 1.00 55.22 102 ARG A CA 1
ATOM 725 C C . ARG A 1 102 ? 15.280 -2.430 -8.491 1.00 55.22 102 ARG A C 1
ATOM 727 O O . ARG A 1 102 ? 16.313 -3.097 -8.408 1.00 55.22 102 ARG A O 1
ATOM 734 N N . PRO A 1 103 ? 14.532 -2.403 -9.609 1.00 62.38 103 PRO A N 1
ATOM 735 C CA . PRO A 1 103 ? 14.931 -3.124 -10.807 1.00 62.38 103 PRO A CA 1
ATOM 736 C C . PRO A 1 103 ? 16.236 -2.540 -11.380 1.00 62.38 103 PRO A C 1
ATOM 738 O O . PRO A 1 103 ? 16.523 -1.359 -11.158 1.00 62.38 103 PRO A O 1
ATOM 741 N N . PRO A 1 104 ? 17.022 -3.337 -12.125 1.00 63.03 104 PRO A N 1
ATOM 742 C CA . PRO A 1 104 ? 18.201 -2.845 -12.833 1.00 63.03 104 PRO A CA 1
ATOM 743 C C . PRO A 1 104 ? 17.876 -1.614 -13.693 1.00 63.03 104 PRO A C 1
ATOM 745 O O . PRO A 1 104 ? 16.755 -1.477 -14.195 1.00 63.03 104 PRO A O 1
ATOM 748 N N . ALA A 1 105 ? 18.837 -0.702 -13.858 1.00 60.28 105 ALA A N 1
ATOM 749 C CA . ALA A 1 105 ? 18.612 0.556 -14.575 1.00 60.28 105 ALA A CA 1
ATOM 750 C C . ALA A 1 105 ? 18.173 0.318 -16.031 1.00 60.28 105 ALA A C 1
ATOM 752 O O . ALA A 1 105 ? 17.345 1.052 -16.565 1.00 60.28 105 ALA A O 1
ATOM 753 N N . GLU A 1 106 ? 18.661 -0.765 -16.631 1.00 66.81 106 GLU A N 1
ATOM 754 C CA . GLU A 1 106 ? 18.357 -1.230 -17.980 1.00 66.81 106 GLU A CA 1
ATOM 755 C C . GLU A 1 106 ? 16.861 -1.509 -18.162 1.00 66.81 106 GLU A C 1
ATOM 757 O O . GLU A 1 106 ? 16.297 -1.203 -19.210 1.00 66.81 106 GLU A O 1
ATOM 762 N N . VAL A 1 107 ? 16.191 -2.018 -17.122 1.00 71.62 107 VAL A N 1
ATOM 763 C CA . VAL A 1 107 ? 14.743 -2.269 -17.136 1.00 71.62 107 VAL A CA 1
ATOM 764 C C . VAL A 1 107 ? 13.970 -0.954 -17.178 1.00 71.62 107 VAL A C 1
ATOM 766 O O . VAL A 1 107 ? 13.023 -0.821 -17.952 1.00 71.62 107 VAL A O 1
ATOM 769 N N . GLY A 1 108 ? 14.379 0.032 -16.372 1.00 70.44 108 GLY A N 1
ATOM 770 C CA . GLY A 1 108 ? 13.766 1.362 -16.376 1.00 70.44 108 GLY A CA 1
ATOM 771 C C . GLY A 1 108 ? 13.935 2.069 -17.723 1.00 70.44 108 GLY A C 1
ATOM 772 O O . GLY A 1 108 ? 12.971 2.631 -18.251 1.00 70.44 108 GLY A O 1
ATOM 773 N N . THR A 1 109 ? 15.131 1.979 -18.312 1.00 69.19 109 THR A N 1
ATOM 774 C CA . THR A 1 109 ? 15.419 2.490 -19.659 1.00 69.19 109 THR A CA 1
ATOM 775 C C . THR A 1 109 ? 14.541 1.808 -20.702 1.00 69.19 109 THR A C 1
ATOM 777 O O . THR A 1 109 ? 13.844 2.496 -21.444 1.00 69.19 109 THR A O 1
ATOM 780 N N . TYR A 1 110 ? 14.482 0.471 -20.704 1.00 78.75 110 TYR A N 1
ATOM 781 C CA . TYR A 1 110 ? 13.679 -0.287 -21.662 1.00 78.75 110 TYR A CA 1
ATOM 782 C C . TYR A 1 110 ? 12.196 0.089 -21.596 1.00 78.75 110 TYR A C 1
ATOM 784 O O . TYR A 1 110 ? 11.593 0.374 -22.628 1.00 78.75 110 TYR A O 1
ATOM 792 N N . VAL A 1 111 ? 11.616 0.140 -20.390 1.00 83.75 111 VAL A N 1
ATOM 793 C CA . VAL A 1 111 ? 10.203 0.503 -20.188 1.00 83.75 111 VAL A CA 1
ATOM 794 C C . VAL A 1 111 ? 9.915 1.930 -20.655 1.00 83.75 111 VAL A C 1
ATOM 796 O O . VAL A 1 111 ? 8.870 2.176 -21.254 1.00 83.75 111 VAL A O 1
ATOM 799 N N . THR A 1 112 ? 10.850 2.855 -20.431 1.00 77.12 112 THR A N 1
ATOM 800 C CA . THR A 1 112 ? 10.714 4.251 -20.867 1.00 77.12 112 THR A CA 1
ATOM 801 C C . THR A 1 112 ? 10.791 4.383 -22.389 1.00 77.12 112 THR A C 1
ATOM 803 O O . THR A 1 112 ? 9.982 5.096 -22.981 1.00 77.12 112 THR A O 1
ATOM 806 N N . GLU A 1 113 ? 11.734 3.691 -23.030 1.00 76.19 113 GLU A N 1
ATOM 807 C CA . GLU A 1 113 ? 11.907 3.701 -24.489 1.00 76.19 113 GLU A CA 1
ATOM 808 C C . GLU A 1 113 ? 10.763 2.982 -25.219 1.00 76.19 113 GLU A C 1
ATOM 810 O O . GLU A 1 113 ? 10.356 3.402 -26.301 1.00 76.19 113 GLU A O 1
ATOM 815 N N . HIS A 1 114 ? 10.202 1.933 -24.613 1.00 81.69 114 HIS A N 1
ATOM 816 C CA . HIS A 1 114 ? 9.148 1.094 -25.190 1.00 81.69 114 HIS A CA 1
ATOM 817 C C . HIS A 1 114 ? 7.788 1.384 -24.549 1.00 81.69 114 HIS A C 1
ATOM 819 O O . HIS A 1 114 ? 7.054 0.479 -24.154 1.00 81.69 114 HIS A O 1
ATOM 825 N N . ARG A 1 115 ? 7.436 2.665 -24.430 1.00 85.81 115 ARG A N 1
ATOM 826 C CA . ARG A 1 115 ? 6.174 3.073 -23.809 1.00 85.81 115 ARG A CA 1
ATOM 827 C C . ARG A 1 115 ? 4.963 2.508 -24.561 1.00 85.81 115 ARG A C 1
ATOM 829 O O . ARG A 1 115 ? 4.907 2.544 -25.788 1.00 85.81 115 ARG A O 1
ATOM 836 N N . VAL A 1 116 ? 3.968 2.051 -23.804 1.00 84.50 116 VAL A N 1
ATOM 837 C CA . VAL A 1 116 ? 2.680 1.564 -24.321 1.00 84.50 116 VAL A CA 1
ATOM 838 C C . VAL A 1 116 ? 1.519 2.424 -23.837 1.00 84.50 116 VAL A C 1
ATOM 840 O O . VAL A 1 116 ? 1.675 3.228 -22.912 1.00 84.50 116 VAL A O 1
ATOM 843 N N . ASP A 1 117 ? 0.356 2.246 -24.463 1.00 86.06 117 ASP A N 1
ATOM 844 C CA . ASP A 1 117 ? -0.858 2.955 -24.076 1.00 86.06 117 ASP A CA 1
ATOM 845 C C . ASP A 1 117 ? -1.265 2.603 -22.633 1.00 86.06 117 ASP A C 1
ATOM 847 O O . ASP A 1 117 ? -1.296 1.425 -22.262 1.00 86.06 117 ASP A O 1
ATOM 851 N N . PRO A 1 118 ? -1.551 3.611 -21.788 1.00 83.88 118 PRO A N 1
ATOM 852 C CA . PRO A 1 118 ? -1.903 3.384 -20.398 1.00 83.88 118 PRO A CA 1
ATOM 853 C C . PRO A 1 118 ? -3.315 2.813 -20.268 1.00 83.88 118 PRO A C 1
ATOM 855 O O . PRO A 1 118 ? -4.270 3.310 -20.867 1.00 83.88 118 PRO A O 1
ATOM 858 N N . VAL A 1 119 ? -3.456 1.824 -19.392 1.00 84.88 119 VAL A N 1
ATOM 859 C CA . VAL A 1 119 ? -4.753 1.327 -18.942 1.00 84.88 119 VAL A CA 1
ATOM 860 C C . VAL A 1 119 ? -5.213 2.170 -17.761 1.00 84.88 119 VAL A C 1
ATOM 862 O O . VAL A 1 119 ? -4.475 2.369 -16.795 1.00 84.88 119 VAL A O 1
ATOM 865 N N . TYR A 1 120 ? -6.443 2.665 -17.827 1.00 82.38 120 TYR A N 1
ATOM 866 C CA . TYR A 1 120 ? -7.043 3.403 -16.724 1.00 82.38 120 TYR A CA 1
ATOM 867 C C . TYR A 1 120 ? -7.904 2.465 -15.889 1.00 82.38 120 TYR A C 1
ATOM 869 O O . TYR A 1 120 ? -8.826 1.840 -16.410 1.00 82.38 120 TYR A O 1
ATOM 877 N N . LEU A 1 121 ? -7.573 2.354 -14.605 1.00 77.38 121 LEU A N 1
ATOM 878 C CA . LEU A 1 121 ? -8.289 1.529 -13.637 1.00 77.38 121 LEU A CA 1
ATOM 879 C C . LEU A 1 121 ? -8.747 2.394 -12.466 1.00 77.38 121 LEU A C 1
ATOM 881 O O . LEU A 1 121 ? -8.056 3.338 -12.072 1.00 77.38 121 LEU A O 1
ATOM 885 N N . ASP A 1 122 ? -9.886 2.028 -11.886 1.00 63.47 122 ASP A N 1
ATOM 886 C CA . ASP A 1 122 ? -10.381 2.659 -10.669 1.00 63.47 122 ASP A CA 1
ATOM 887 C C . ASP A 1 122 ? -9.462 2.316 -9.487 1.00 63.47 122 ASP A C 1
ATOM 889 O O . ASP A 1 122 ? -9.291 1.151 -9.124 1.00 63.47 122 ASP A O 1
ATOM 893 N N . GLY A 1 123 ? -8.869 3.346 -8.877 1.00 60.78 123 GLY A N 1
ATOM 894 C CA . GLY A 1 123 ? -7.984 3.218 -7.717 1.00 60.78 123 GLY A CA 1
ATOM 895 C C . GLY A 1 123 ? -6.547 3.694 -7.953 1.00 60.78 123 GLY A C 1
ATOM 896 O O . GLY A 1 123 ? -6.179 4.179 -9.021 1.00 60.78 123 GLY A O 1
ATOM 897 N N . GLU A 1 124 ? -5.726 3.593 -6.906 1.00 53.66 124 GLU A N 1
ATOM 898 C CA . GLU A 1 124 ? -4.306 3.967 -6.935 1.00 53.66 124 GLU A CA 1
ATOM 899 C C . GLU A 1 124 ? -3.433 2.772 -7.352 1.00 53.66 124 GLU A C 1
ATOM 901 O O . GLU A 1 124 ? -3.678 1.633 -6.948 1.00 53.66 124 GLU A O 1
ATOM 906 N N . VAL A 1 125 ? -2.382 3.034 -8.133 1.00 66.88 125 VAL A N 1
ATOM 907 C CA . VAL A 1 125 ? -1.414 2.015 -8.560 1.00 66.88 125 VAL A CA 1
ATOM 908 C C . VAL A 1 125 ? -0.409 1.782 -7.439 1.00 66.88 125 VAL A C 1
ATOM 910 O O . VAL A 1 125 ? 0.451 2.617 -7.164 1.00 66.88 125 VAL A O 1
ATOM 913 N N . VAL A 1 126 ? -0.520 0.635 -6.771 1.00 60.00 126 VAL A N 1
ATOM 914 C CA . VAL A 1 126 ? 0.307 0.297 -5.606 1.00 60.00 126 VAL A CA 1
ATOM 915 C C . VAL A 1 126 ? 0.916 -1.096 -5.728 1.00 60.00 126 VAL A C 1
ATOM 917 O O . VAL A 1 126 ? 0.317 -2.014 -6.289 1.00 60.00 126 VAL A O 1
ATOM 920 N N . THR A 1 127 ? 2.108 -1.274 -5.157 1.00 67.56 127 THR A N 1
ATOM 921 C CA . THR A 1 127 ? 2.740 -2.590 -5.024 1.00 67.56 127 THR A CA 1
ATOM 922 C C . THR A 1 127 ? 1.842 -3.537 -4.228 1.00 67.56 127 THR A C 1
ATOM 924 O O . THR A 1 127 ? 1.278 -3.171 -3.198 1.00 67.56 127 THR A O 1
ATOM 927 N N . GLY A 1 128 ? 1.714 -4.771 -4.705 1.00 58.59 128 GLY A N 1
ATOM 928 C CA . GLY A 1 128 ? 0.878 -5.814 -4.131 1.00 58.59 128 GLY A CA 1
ATOM 929 C C . GLY A 1 128 ? -0.553 -5.853 -4.673 1.00 58.59 128 GLY A C 1
ATOM 930 O O . GLY A 1 128 ? -1.260 -6.806 -4.343 1.00 58.59 128 GLY A O 1
ATOM 931 N N . ALA A 1 129 ? -0.980 -4.887 -5.491 1.00 64.81 129 ALA A N 1
ATOM 932 C CA . ALA A 1 129 ? -2.277 -4.937 -6.165 1.00 64.81 129 ALA A CA 1
ATOM 933 C C . ALA A 1 129 ? -2.271 -5.956 -7.314 1.00 64.81 129 ALA A C 1
ATOM 935 O O . ALA A 1 129 ? -1.259 -6.128 -7.993 1.00 64.81 129 ALA A O 1
ATOM 936 N N . THR A 1 130 ? -3.402 -6.624 -7.534 1.00 75.50 130 THR A N 1
ATOM 937 C CA . THR A 1 130 ? -3.572 -7.599 -8.619 1.00 75.50 130 THR A CA 1
ATOM 938 C C . THR A 1 130 ? -4.298 -6.954 -9.787 1.00 75.50 130 THR A C 1
ATOM 940 O O . THR A 1 130 ? -5.337 -6.322 -9.603 1.00 75.50 130 THR A O 1
ATOM 943 N N . LEU A 1 131 ? -3.757 -7.126 -10.989 1.00 77.50 131 LEU A N 1
ATOM 944 C CA . LEU A 1 131 ? -4.350 -6.602 -12.210 1.00 77.50 131 LEU A CA 1
ATOM 945 C C . LEU A 1 131 ? -5.392 -7.572 -12.783 1.00 77.50 131 LEU A C 1
ATOM 947 O O . LEU A 1 131 ? -5.108 -8.774 -12.867 1.00 77.50 131 LEU A O 1
ATOM 951 N N . PRO A 1 132 ? -6.550 -7.065 -13.254 1.00 76.75 132 PRO A N 1
ATOM 952 C CA . PRO A 1 132 ? -7.532 -7.864 -13.987 1.00 76.75 132 PRO A CA 1
ATOM 953 C C . PRO A 1 132 ? -6.884 -8.581 -15.169 1.00 76.75 132 PRO A C 1
ATOM 955 O O . PRO A 1 132 ? -5.963 -8.036 -15.772 1.00 76.75 132 PRO A O 1
ATOM 958 N N . ASP A 1 133 ? -7.359 -9.771 -15.522 1.00 82.06 133 ASP A N 1
ATOM 959 C CA . ASP A 1 133 ? -6.906 -10.563 -16.678 1.00 82.06 133 ASP A CA 1
ATOM 960 C C . ASP A 1 133 ? -7.047 -9.837 -18.025 1.00 82.06 133 ASP A C 1
ATOM 962 O O . ASP A 1 133 ? -6.255 -10.083 -18.931 1.00 82.06 133 ASP A O 1
ATOM 966 N N . THR A 1 134 ? -7.966 -8.874 -18.109 1.00 79.25 134 THR A N 1
ATOM 967 C CA . THR A 1 134 ? -8.155 -7.973 -19.257 1.00 79.25 134 THR A CA 1
ATOM 968 C C . THR A 1 134 ? -6.972 -7.043 -19.535 1.00 79.25 134 THR A C 1
ATOM 970 O O . THR A 1 134 ? -6.880 -6.487 -20.627 1.00 79.25 134 THR A O 1
ATOM 973 N N . VAL A 1 135 ? -6.069 -6.843 -18.571 1.00 86.06 135 VAL A N 1
ATOM 974 C CA . VAL A 1 135 ? -4.900 -5.972 -18.738 1.00 86.06 135 VAL A CA 1
ATOM 975 C C . VAL A 1 135 ? -3.792 -6.722 -19.478 1.00 86.06 135 VAL A C 1
ATOM 977 O O . VAL A 1 135 ? -3.253 -7.713 -18.982 1.00 86.06 135 VAL A O 1
ATOM 980 N N . GLU A 1 136 ? -3.388 -6.245 -20.648 1.00 87.94 136 GLU A N 1
ATOM 981 C CA . GLU A 1 136 ? -2.252 -6.844 -21.349 1.00 87.94 136 GLU A CA 1
ATOM 982 C C . GLU A 1 136 ? -0.926 -6.484 -20.665 1.00 87.94 136 GLU A C 1
ATOM 984 O O . GLU A 1 136 ? -0.642 -5.322 -20.377 1.00 87.94 136 GLU A O 1
ATOM 989 N N . LEU A 1 137 ? -0.103 -7.503 -20.397 1.00 88.38 137 LEU A N 1
ATOM 990 C CA . LEU A 1 137 ? 1.218 -7.345 -19.787 1.00 88.38 137 LEU A CA 1
ATOM 991 C C . LEU A 1 137 ? 2.294 -7.446 -20.870 1.00 88.38 137 LEU A C 1
ATOM 993 O O . LEU A 1 137 ? 2.297 -8.399 -21.650 1.00 88.38 137 LEU A O 1
ATOM 997 N N . ARG A 1 138 ? 3.232 -6.497 -20.896 1.00 88.31 138 ARG A N 1
ATOM 998 C CA . ARG A 1 138 ? 4.314 -6.439 -21.887 1.00 88.31 138 ARG A CA 1
ATOM 999 C C . ARG A 1 138 ? 5.584 -7.084 -21.351 1.00 88.31 138 ARG A C 1
ATOM 1001 O O . ARG A 1 138 ? 5.947 -6.896 -20.192 1.00 88.31 138 ARG A O 1
ATOM 1008 N N . GLU A 1 139 ? 6.256 -7.854 -22.195 1.00 90.56 139 GLU A N 1
ATOM 1009 C CA . GLU A 1 139 ? 7.490 -8.541 -21.817 1.00 90.56 139 GLU A CA 1
ATOM 1010 C C . GLU A 1 139 ? 8.687 -7.592 -21.831 1.00 90.56 139 GLU A C 1
ATOM 1012 O O . GLU A 1 139 ? 8.751 -6.657 -22.630 1.00 90.56 139 GLU A O 1
ATOM 1017 N N . ILE A 1 140 ? 9.623 -7.845 -20.920 1.00 82.94 140 ILE A N 1
ATOM 1018 C CA . ILE A 1 140 ? 10.923 -7.182 -20.865 1.00 82.94 140 ILE A CA 1
ATOM 1019 C C . ILE A 1 140 ? 11.953 -8.258 -21.225 1.00 82.94 140 ILE A C 1
ATOM 1021 O O . ILE A 1 140 ? 11.960 -9.304 -20.570 1.00 82.94 140 ILE A O 1
ATOM 1025 N N . PRO A 1 141 ? 12.794 -8.047 -22.252 1.00 80.88 141 PRO A N 1
ATOM 1026 C CA . PRO A 1 141 ? 13.844 -8.994 -22.611 1.00 80.88 141 PRO A CA 1
ATOM 1027 C C . PRO A 1 141 ? 14.731 -9.339 -21.411 1.00 80.88 141 PRO A C 1
ATOM 1029 O O . PRO A 1 141 ? 15.074 -8.462 -20.619 1.00 80.88 141 PRO A O 1
ATOM 1032 N N . ASP A 1 142 ? 15.072 -10.622 -21.276 1.00 79.12 142 ASP A N 1
ATOM 1033 C CA . ASP A 1 142 ? 15.963 -11.153 -20.234 1.00 79.12 142 ASP A CA 1
ATOM 1034 C C . ASP A 1 142 ? 15.549 -10.814 -18.788 1.00 79.12 142 ASP A C 1
ATOM 1036 O O . ASP A 1 142 ? 16.375 -10.789 -17.871 1.00 79.12 142 ASP A O 1
ATOM 1040 N N . TYR A 1 143 ? 14.253 -10.581 -18.553 1.00 77.31 143 TYR A N 1
ATOM 1041 C CA . TYR A 1 143 ? 13.737 -10.216 -17.240 1.00 77.31 143 TYR A CA 1
ATOM 1042 C C . TYR A 1 143 ? 12.486 -11.015 -16.863 1.00 77.31 143 TYR A C 1
ATOM 1044 O O . TYR A 1 143 ? 11.593 -11.253 -17.670 1.00 77.31 143 TYR A O 1
ATOM 1052 N N . ARG A 1 144 ? 12.411 -11.434 -15.593 1.00 78.75 144 ARG A N 1
ATOM 1053 C CA . ARG A 1 144 ? 11.337 -12.317 -15.093 1.00 78.75 144 ARG A CA 1
ATOM 1054 C C . ARG A 1 144 ? 9.980 -11.628 -14.912 1.00 78.75 144 ARG A C 1
ATOM 1056 O O . ARG A 1 144 ? 8.962 -12.307 -14.815 1.00 78.75 144 ARG A O 1
ATOM 1063 N N . TYR A 1 145 ? 9.963 -10.298 -14.839 1.00 83.75 145 TYR A N 1
ATOM 1064 C CA . TYR A 1 145 ? 8.741 -9.512 -14.667 1.00 83.75 145 TYR A CA 1
ATOM 1065 C C . TYR A 1 145 ? 8.311 -8.869 -15.975 1.00 83.75 145 TYR A C 1
ATOM 1067 O O . TYR A 1 145 ? 9.130 -8.540 -16.831 1.00 83.75 145 TYR A O 1
ATOM 1075 N N . ARG A 1 146 ? 7.005 -8.650 -16.091 1.00 86.44 146 ARG A N 1
ATOM 1076 C CA . ARG A 1 146 ? 6.393 -7.895 -17.183 1.00 86.44 146 ARG A CA 1
ATOM 1077 C C . ARG A 1 146 ? 6.121 -6.467 -16.740 1.00 86.44 146 ARG A C 1
ATOM 1079 O O . ARG A 1 146 ? 6.139 -6.193 -15.544 1.00 86.44 146 ARG A O 1
ATOM 1086 N N . TYR A 1 147 ? 5.845 -5.565 -17.673 1.00 87.19 147 TYR A N 1
ATOM 1087 C CA . TYR A 1 147 ? 5.445 -4.198 -17.349 1.00 87.19 147 TYR A CA 1
ATOM 1088 C C . TYR A 1 147 ? 4.101 -3.822 -17.956 1.00 87.19 147 TYR A C 1
ATOM 1090 O O . TYR A 1 147 ? 3.628 -4.420 -18.925 1.00 87.19 147 TYR A O 1
ATOM 1098 N N . VAL A 1 148 ? 3.492 -2.805 -17.362 1.00 91.00 148 VAL A N 1
ATOM 1099 C CA . VAL A 1 148 ? 2.282 -2.153 -17.853 1.00 91.00 148 VAL A CA 1
ATOM 1100 C C . VAL A 1 148 ? 2.277 -0.695 -17.404 1.00 91.00 148 VAL A C 1
ATOM 1102 O O . VAL A 1 148 ? 2.886 -0.349 -16.392 1.00 91.00 148 VAL A O 1
ATOM 1105 N N . TYR A 1 149 ? 1.572 0.159 -18.140 1.00 87.00 149 TYR A N 1
ATOM 1106 C CA . TYR A 1 149 ? 1.247 1.507 -17.692 1.00 87.00 149 TYR A CA 1
ATOM 1107 C C . TYR A 1 149 ? -0.176 1.517 -17.141 1.00 87.00 149 TYR A C 1
ATOM 1109 O O . TYR A 1 149 ? -1.122 1.297 -17.893 1.00 87.00 149 TYR A O 1
ATOM 1117 N N . VAL A 1 150 ? -0.338 1.785 -15.846 1.00 83.88 150 VAL A N 1
ATOM 1118 C CA . VAL A 1 150 ? -1.657 1.952 -15.219 1.00 83.88 150 VAL A CA 1
ATOM 1119 C C . VAL A 1 150 ? -1.776 3.385 -14.731 1.00 83.88 150 VAL A C 1
ATOM 1121 O O . VAL A 1 150 ? -0.876 3.873 -14.057 1.00 83.88 150 VAL A O 1
ATOM 1124 N N . ASN A 1 151 ? -2.845 4.096 -15.092 1.00 79.88 151 ASN A N 1
ATOM 1125 C CA . ASN A 1 151 ? -3.052 5.498 -14.700 1.00 79.88 151 ASN A CA 1
ATOM 1126 C C . ASN A 1 151 ? -1.816 6.392 -14.973 1.00 79.88 151 ASN A C 1
ATOM 1128 O O . ASN A 1 151 ? -1.457 7.247 -14.167 1.00 79.88 151 ASN A O 1
ATOM 1132 N N . ASN A 1 152 ? -1.153 6.179 -16.119 1.00 78.75 152 ASN A N 1
ATOM 1133 C CA . ASN A 1 152 ? 0.119 6.803 -16.535 1.00 78.75 152 ASN A CA 1
ATOM 1134 C C . ASN A 1 152 ? 1.373 6.451 -15.713 1.00 78.75 152 ASN A C 1
ATOM 1136 O O . ASN A 1 152 ? 2.437 7.001 -15.990 1.00 78.75 152 ASN A O 1
ATOM 1140 N N . GLN A 1 153 ? 1.296 5.514 -14.772 1.00 78.38 153 GLN A N 1
ATOM 1141 C CA . GLN A 1 153 ? 2.443 5.044 -13.998 1.00 78.38 153 GLN A CA 1
ATOM 1142 C C . GLN A 1 153 ? 2.955 3.698 -14.535 1.00 78.38 153 GLN A C 1
ATOM 1144 O O . GLN A 1 153 ? 2.155 2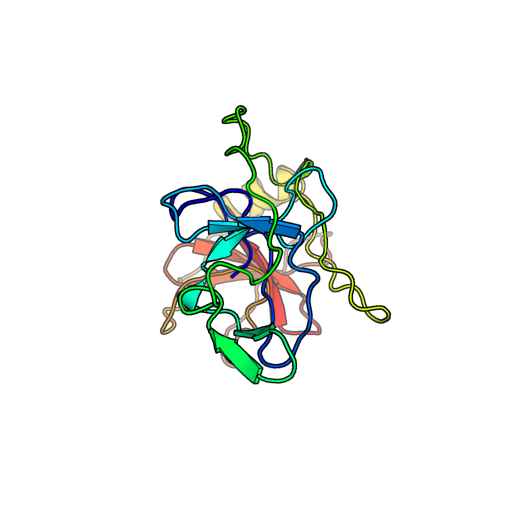.768 -14.680 1.00 78.38 153 GLN A O 1
ATOM 1149 N N . PRO A 1 154 ? 4.262 3.559 -14.827 1.00 83.31 154 PRO A N 1
ATOM 1150 C CA . PRO A 1 154 ? 4.837 2.274 -15.195 1.00 83.31 154 PRO A CA 1
ATOM 1151 C C . PRO A 1 154 ? 4.931 1.370 -13.963 1.00 83.31 154 PRO A C 1
ATOM 1153 O O . PRO A 1 154 ? 5.439 1.768 -12.915 1.00 83.31 154 PRO A O 1
ATOM 1156 N N . ALA A 1 155 ? 4.478 0.131 -14.092 1.00 84.50 155 ALA A N 1
ATOM 1157 C CA . ALA A 1 155 ? 4.516 -0.860 -13.028 1.00 84.50 155 ALA A CA 1
ATOM 1158 C C . ALA A 1 155 ? 5.070 -2.187 -13.550 1.00 84.50 155 ALA A C 1
ATOM 1160 O O . ALA A 1 155 ? 4.715 -2.622 -14.645 1.00 84.50 155 ALA A O 1
ATOM 1161 N N . LEU A 1 156 ? 5.922 -2.831 -12.752 1.00 80.56 156 LEU A N 1
ATOM 1162 C CA . LEU A 1 156 ? 6.363 -4.205 -12.959 1.00 80.56 156 LEU A CA 1
ATOM 1163 C C . LEU A 1 156 ? 5.395 -5.169 -12.290 1.00 80.56 156 LEU A C 1
ATOM 1165 O O . LEU A 1 156 ? 4.943 -4.947 -11.164 1.00 80.56 156 LEU A O 1
ATOM 1169 N N . VAL A 1 157 ? 5.116 -6.262 -12.981 1.00 83.88 157 VAL A N 1
ATOM 1170 C CA . VAL A 1 157 ? 4.069 -7.215 -12.652 1.00 83.88 157 VAL A CA 1
ATOM 1171 C C . VAL A 1 157 ? 4.625 -8.627 -12.760 1.00 83.88 157 VAL A C 1
ATOM 1173 O O . VAL A 1 157 ? 5.299 -8.978 -13.731 1.00 83.88 157 VAL A O 1
ATOM 1176 N N . ASP A 1 158 ? 4.313 -9.450 -11.767 1.00 79.19 158 ASP A N 1
ATOM 1177 C CA . ASP A 1 158 ? 4.539 -10.888 -11.818 1.00 79.19 158 ASP A CA 1
ATOM 1178 C C . ASP A 1 158 ? 3.560 -11.538 -12.817 1.00 79.19 158 ASP A C 1
ATOM 1180 O O . ASP A 1 158 ? 2.345 -11.410 -12.650 1.00 79.19 158 ASP A O 1
ATOM 1184 N N . PRO A 1 15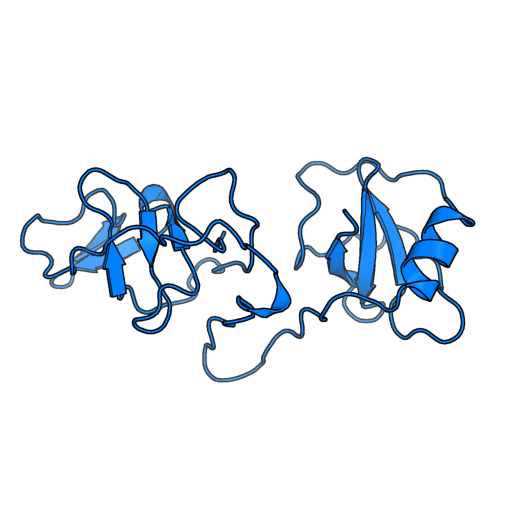9 ? 4.041 -12.221 -13.871 1.00 79.69 159 PRO A N 1
ATOM 1185 C CA . PRO A 1 159 ? 3.169 -12.776 -14.904 1.00 79.69 159 PRO A CA 1
ATOM 1186 C C . PRO A 1 159 ? 2.331 -13.976 -14.439 1.00 79.69 159 PRO A C 1
ATOM 1188 O O . PRO A 1 159 ? 1.304 -14.249 -15.056 1.00 79.69 159 PRO A O 1
ATOM 1191 N N . GLY A 1 160 ? 2.744 -14.686 -13.384 1.00 79.25 160 GLY A N 1
ATOM 1192 C CA . GLY A 1 160 ? 2.013 -15.831 -12.841 1.00 79.25 160 GLY A CA 1
ATOM 1193 C C . GLY A 1 160 ? 0.863 -15.411 -11.929 1.00 79.25 160 GLY A C 1
ATOM 1194 O O . GLY A 1 160 ? -0.214 -15.998 -11.976 1.00 79.25 160 GLY A O 1
ATOM 1195 N N . THR A 1 161 ? 1.068 -14.360 -11.132 1.00 79.31 161 THR A N 1
ATOM 1196 C CA . THR A 1 161 ? 0.074 -13.871 -10.156 1.00 79.31 161 THR A CA 1
ATOM 1197 C C . THR A 1 161 ? -0.647 -12.595 -10.588 1.00 79.31 161 THR A C 1
ATOM 1199 O O . THR A 1 161 ? -1.608 -12.184 -9.939 1.00 79.31 161 THR A O 1
ATOM 1202 N N . ARG A 1 162 ? -0.193 -11.953 -11.672 1.00 78.00 162 ARG A N 1
ATOM 1203 C CA . ARG A 1 162 ? -0.647 -10.636 -12.155 1.00 78.00 162 ARG A CA 1
ATOM 1204 C C . ARG A 1 162 ? -0.546 -9.537 -11.100 1.00 78.00 162 ARG A C 1
ATOM 1206 O O . ARG A 1 162 ? -1.274 -8.543 -11.142 1.00 78.00 162 ARG A O 1
ATOM 1213 N N . ARG A 1 163 ? 0.353 -9.717 -10.137 1.00 71.44 163 ARG A N 1
ATOM 1214 C CA . ARG A 1 163 ? 0.526 -8.818 -9.004 1.00 71.44 163 ARG A CA 1
ATOM 1215 C C . ARG A 1 163 ? 1.591 -7.782 -9.314 1.00 71.44 163 ARG A C 1
ATOM 1217 O O . ARG A 1 163 ? 2.664 -8.129 -9.799 1.00 71.44 163 ARG A O 1
ATOM 1224 N N . ILE A 1 164 ? 1.315 -6.518 -9.014 1.00 75.44 164 ILE A N 1
ATOM 1225 C CA . ILE A 1 164 ? 2.301 -5.446 -9.121 1.00 75.44 164 ILE A CA 1
ATOM 1226 C C . ILE A 1 164 ? 3.386 -5.699 -8.076 1.00 75.44 164 ILE A C 1
ATOM 1228 O O . ILE A 1 164 ? 3.113 -5.682 -6.878 1.00 75.44 164 ILE A O 1
ATOM 1232 N N . VAL A 1 165 ? 4.617 -5.914 -8.522 1.00 68.44 165 VAL A N 1
ATOM 1233 C CA . VAL A 1 165 ? 5.777 -6.139 -7.646 1.00 68.44 165 VAL A CA 1
ATOM 1234 C C . VAL A 1 165 ? 6.599 -4.869 -7.442 1.00 68.44 165 VAL A C 1
ATOM 1236 O O . VAL A 1 165 ? 7.312 -4.759 -6.448 1.00 68.44 165 VAL A O 1
ATOM 1239 N N . TYR A 1 166 ? 6.474 -3.893 -8.347 1.00 68.81 166 TYR A N 1
ATOM 1240 C CA . TYR A 1 166 ? 7.180 -2.617 -8.272 1.00 68.81 166 TYR A CA 1
ATOM 1241 C C . TYR A 1 166 ? 6.441 -1.536 -9.070 1.00 68.81 166 TYR A C 1
ATOM 1243 O O . TYR A 1 166 ? 6.010 -1.790 -10.190 1.00 68.81 166 TYR A O 1
ATOM 1251 N N . VAL A 1 167 ? 6.328 -0.323 -8.531 1.00 78.12 167 VAL A N 1
ATOM 1252 C CA . VAL A 1 167 ? 5.831 0.853 -9.269 1.00 78.12 167 VAL A CA 1
ATOM 1253 C C . VAL A 1 167 ? 7.022 1.759 -9.546 1.00 78.12 167 VAL A C 1
ATOM 1255 O O . VAL A 1 167 ? 7.695 2.182 -8.605 1.00 78.12 167 VAL A O 1
ATOM 1258 N N . MET A 1 168 ? 7.295 2.031 -10.820 1.00 70.00 168 MET A N 1
ATOM 1259 C CA . MET A 1 168 ? 8.383 2.912 -11.238 1.00 70.00 168 MET A CA 1
ATOM 1260 C C . MET A 1 168 ? 8.002 4.368 -10.956 1.00 70.00 168 MET A C 1
ATOM 1262 O O . MET A 1 168 ? 6.901 4.802 -11.299 1.00 70.00 168 MET A O 1
ATOM 1266 N N . ARG A 1 169 ? 8.906 5.102 -10.301 1.00 72.50 169 ARG A N 1
ATOM 1267 C CA . ARG A 1 169 ? 8.741 6.504 -9.901 1.00 72.50 169 ARG A CA 1
ATOM 1268 C C . ARG A 1 169 ? 9.970 7.310 -10.278 1.00 72.50 169 ARG A C 1
ATOM 1270 O O . ARG A 1 169 ? 11.073 6.721 -10.207 1.00 72.50 169 ARG A O 1
#

Secondary structure (DSSP, 8-state):
-EESSSSTTSPEEE---TT------EEETTSSEEE-SSTTT--EEEGGG-EEEETTEEEEGGG--TTS-PEEEPPPS-----TTT-------SS-------SPPHHHHHHHHHT--PPBP-SS---TTPBPPTTSPPBP-TT-S-EEEEETTEEEEE-TTT-BEEEE--

Sequence (169 aa):
NVRAGPGPQYPVVGVLAAGQSATLNGCIEGSKWCTIAEAGGKGWVYSDYVTGDFGGSRVVVTRRPADAGIAVVAPPTDDVYTTDTYTGAIVSNDDAIESIGRPPAEVGTYVTEHRVDPVYLDGEVVTGATLPDTVELREIPDYRYRYVYVNNQPALVDPGTRRIVYVMR

pLDDT: mean 71.24, std 15.2, range [34.62, 91.0]